Protein AF-A0AB38UZ89-F1 (afdb_monomer_lite)

Sequence (73 aa):
MRATSARLGMTAETLRKWVRRAEIDAGEVAGVTSEEAREIREFRRKNRELEQTIEILKAATHFFARECDPLRR

Radius of gyration: 25.81 Å; chains: 1; bounding box: 54×25×65 Å

Secondary structure (DSSP, 8-state):
-HHHHHHTTS-HHHHHHHHHHHHHHTTSSSS--HHHHHHHHHHHHHHHHHHHHHHHHHHHHHHHHHHS-GGG-

Organism: NCBI:txid1487726

Structure (mmCIF, N/CA/C/O backbone):
data_AF-A0AB38UZ89-F1
#
_entry.id   AF-A0AB38UZ89-F1
#
loop_
_atom_site.group_PDB
_atom_site.id
_atom_site.type_symbol
_atom_site.label_atom_id
_atom_site.label_alt_id
_atom_site.label_comp_id
_atom_site.label_asym_id
_atom_site.label_entity_id
_atom_site.label_seq_id
_atom_site.pdbx_PDB_ins_code
_atom_site.Cartn_x
_atom_site.Cartn_y
_atom_site.Cartn_z
_atom_site.occupancy
_atom_site.B_iso_or_equiv
_atom_site.auth_seq_id
_atom_site.auth_comp_id
_atom_site.auth_asym_id
_atom_site.auth_atom_id
_atom_site.pdbx_PDB_model_num
ATOM 1 N N . MET A 1 1 ? -14.835 -6.897 26.285 1.00 82.06 1 MET A N 1
ATOM 2 C CA . MET A 1 1 ? -13.421 -7.029 25.852 1.00 82.06 1 MET A CA 1
ATOM 3 C C . MET A 1 1 ? -12.584 -7.972 26.718 1.00 82.06 1 MET A C 1
ATOM 5 O O . MET A 1 1 ? -12.068 -8.916 26.148 1.00 82.06 1 MET A O 1
ATOM 9 N N . ARG A 1 2 ? -12.451 -7.783 28.046 1.00 86.75 2 ARG A N 1
ATOM 10 C CA . ARG A 1 2 ? -11.535 -8.597 28.889 1.00 86.75 2 ARG A CA 1
ATOM 11 C C . ARG A 1 2 ? -11.842 -10.102 28.927 1.00 86.75 2 ARG A C 1
ATOM 13 O O . ARG A 1 2 ? -10.928 -10.901 28.784 1.00 86.75 2 ARG A O 1
ATOM 20 N N . ALA A 1 3 ? -13.110 -10.491 29.074 1.00 89.75 3 ALA A N 1
ATOM 21 C CA . ALA A 1 3 ? -13.498 -11.907 29.068 1.00 89.75 3 ALA A CA 1
ATOM 22 C C . ALA A 1 3 ? -13.209 -12.574 27.709 1.00 89.75 3 ALA A C 1
ATOM 24 O O . ALA A 1 3 ? -12.631 -13.655 27.643 1.00 89.75 3 ALA A O 1
ATOM 25 N N . THR A 1 4 ? -13.547 -11.886 26.614 1.00 91.62 4 THR A N 1
ATOM 26 C CA . THR A 1 4 ? -13.281 -12.347 25.246 1.00 91.62 4 THR A CA 1
ATOM 27 C C . THR A 1 4 ? -11.785 -12.463 24.962 1.00 91.62 4 THR A C 1
ATOM 29 O O . THR A 1 4 ? -11.356 -13.472 24.417 1.00 91.62 4 THR A O 1
ATOM 32 N N . SER A 1 5 ? -10.985 -11.465 25.354 1.00 92.81 5 SER A N 1
ATOM 33 C CA . SER A 1 5 ? -9.536 -11.472 25.136 1.00 92.81 5 SER A CA 1
ATOM 34 C C . SER A 1 5 ? -8.841 -12.549 25.971 1.00 92.81 5 SER A C 1
ATOM 36 O O . SER A 1 5 ? -7.994 -13.258 25.442 1.00 92.81 5 SER A O 1
ATOM 38 N N . ALA A 1 6 ? -9.255 -12.740 27.231 1.00 92.62 6 ALA A N 1
ATOM 39 C CA . ALA A 1 6 ? -8.741 -13.803 28.094 1.00 92.62 6 ALA A CA 1
ATOM 40 C C . ALA A 1 6 ? -9.031 -15.197 27.521 1.00 92.62 6 ALA A C 1
ATOM 42 O O . ALA A 1 6 ? -8.135 -16.033 27.468 1.00 92.62 6 ALA A O 1
ATOM 43 N N . ARG A 1 7 ? -10.248 -15.427 27.008 1.00 94.81 7 ARG A N 1
ATOM 44 C CA . ARG A 1 7 ? -10.606 -16.682 26.326 1.00 94.81 7 ARG A CA 1
ATOM 45 C C . ARG A 1 7 ? -9.768 -16.936 25.069 1.00 94.81 7 ARG A C 1
ATOM 47 O O . ARG A 1 7 ? -9.502 -18.084 24.743 1.00 94.81 7 ARG A O 1
ATOM 54 N N . LEU A 1 8 ? -9.365 -15.876 24.372 1.00 93.12 8 LEU A N 1
ATOM 55 C CA . LEU A 1 8 ? -8.511 -15.941 23.183 1.00 93.12 8 LEU A CA 1
ATOM 56 C C . LEU A 1 8 ? -7.006 -15.913 23.516 1.00 93.12 8 LEU A C 1
ATOM 58 O O . LEU A 1 8 ? -6.190 -15.845 22.602 1.00 93.12 8 LEU A O 1
ATOM 62 N N . GLY A 1 9 ? -6.626 -15.926 24.800 1.00 94.81 9 GLY A N 1
ATOM 63 C CA . GLY A 1 9 ? -5.224 -15.913 25.224 1.00 94.81 9 GLY A CA 1
ATOM 64 C C . GLY A 1 9 ? -4.468 -14.625 24.881 1.00 94.81 9 GLY A C 1
ATOM 65 O O . GLY A 1 9 ? -3.245 -14.644 24.782 1.00 94.81 9 GLY A O 1
ATOM 66 N N . MET A 1 10 ? -5.166 -13.503 24.684 1.00 95.31 10 MET A N 1
ATOM 67 C CA . MET A 1 10 ? -4.555 -12.220 24.329 1.00 95.31 10 MET A CA 1
ATOM 68 C C . MET A 1 10 ? -4.932 -11.102 25.297 1.00 95.31 10 MET A C 1
ATOM 70 O O . MET A 1 10 ? -5.932 -11.153 26.020 1.00 95.31 10 MET A O 1
ATOM 74 N N . THR A 1 11 ? -4.136 -10.034 25.286 1.00 96.12 11 THR A N 1
ATOM 75 C CA . THR A 1 11 ? -4.466 -8.837 26.059 1.00 96.12 11 THR A CA 1
ATOM 76 C C . THR A 1 11 ? -5.710 -8.154 25.485 1.00 96.12 11 THR A C 1
ATOM 78 O O . THR A 1 11 ? -5.986 -8.204 24.282 1.00 96.12 11 THR A O 1
ATOM 81 N N . ALA A 1 12 ? -6.467 -7.472 26.346 1.00 96.19 12 ALA A N 1
ATOM 82 C CA . ALA A 1 12 ? -7.627 -6.697 25.910 1.00 96.19 12 ALA A CA 1
ATOM 83 C C . ALA A 1 12 ? -7.239 -5.574 24.930 1.00 96.19 12 ALA A C 1
ATOM 85 O O . ALA A 1 12 ? -8.039 -5.210 24.071 1.00 96.19 12 ALA A O 1
ATOM 86 N N . GLU A 1 13 ? -6.014 -5.048 25.028 1.00 96.56 13 GLU A N 1
ATOM 87 C CA . GLU A 1 13 ? -5.510 -4.025 24.113 1.00 96.56 13 GLU A CA 1
ATOM 88 C C . GLU A 1 13 ? -5.254 -4.586 22.708 1.00 96.56 13 GLU A C 1
ATOM 90 O O . GLU A 1 13 ? -5.630 -3.945 21.726 1.00 96.56 13 GLU A O 1
ATOM 95 N N . THR A 1 14 ? -4.681 -5.790 22.596 1.00 96.12 14 THR A N 1
ATOM 96 C CA . THR A 1 14 ? -4.500 -6.473 21.305 1.00 96.12 14 THR A CA 1
ATOM 97 C C . THR A 1 14 ? -5.841 -6.657 20.602 1.00 96.12 14 THR A C 1
ATOM 99 O O . THR A 1 14 ? -5.990 -6.255 19.448 1.00 96.12 14 THR A O 1
ATOM 102 N N . LEU A 1 15 ? -6.844 -7.165 21.327 1.00 96.44 15 LEU A N 1
ATOM 103 C CA . LEU A 1 15 ? -8.190 -7.336 20.786 1.00 96.44 15 LEU A CA 1
ATOM 104 C C . LEU A 1 15 ? -8.797 -5.995 20.348 1.00 96.44 15 LEU A C 1
ATOM 106 O O . LEU A 1 15 ? -9.366 -5.906 19.264 1.00 96.44 15 LEU A O 1
ATOM 110 N N . ARG A 1 16 ? -8.629 -4.929 21.143 1.00 96.06 16 ARG A N 1
ATOM 111 C CA . ARG A 1 16 ? -9.103 -3.582 20.783 1.00 96.06 16 ARG A CA 1
ATOM 112 C C . ARG A 1 16 ? -8.486 -3.088 19.476 1.00 96.06 16 ARG A C 1
ATOM 114 O O . ARG A 1 16 ? -9.193 -2.516 18.652 1.00 96.06 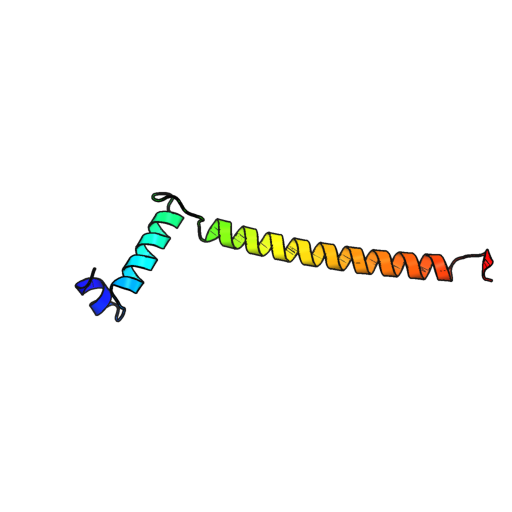16 ARG A O 1
ATOM 121 N N . LYS A 1 17 ? -7.178 -3.290 19.286 1.00 96.62 17 LYS A N 1
ATOM 122 C CA . LYS A 1 17 ? -6.472 -2.894 18.057 1.00 96.62 17 LYS A CA 1
ATOM 123 C C . LYS A 1 17 ? -6.997 -3.656 16.842 1.00 96.62 17 LYS A C 1
ATOM 125 O O . LYS A 1 17 ? -7.151 -3.053 15.786 1.00 96.62 17 LYS A O 1
ATOM 130 N N . TRP A 1 18 ? -7.295 -4.945 16.992 1.00 95.94 18 TRP A N 1
ATOM 131 C CA . TRP A 1 18 ? -7.846 -5.764 15.909 1.00 95.94 18 TRP A CA 1
ATOM 132 C C . TRP A 1 18 ? -9.264 -5.351 15.536 1.00 95.94 18 TRP A C 1
ATOM 134 O O . TRP A 1 18 ? -9.538 -5.172 14.356 1.00 95.94 18 TRP A O 1
ATOM 144 N N . VAL A 1 19 ? -10.128 -5.116 16.527 1.00 96.38 19 VAL A N 1
ATOM 145 C CA . VAL A 1 19 ? -11.483 -4.597 16.284 1.00 96.38 19 VAL A CA 1
ATOM 146 C C . VAL A 1 19 ? -11.410 -3.253 15.566 1.00 96.38 19 VAL A C 1
ATOM 148 O O . 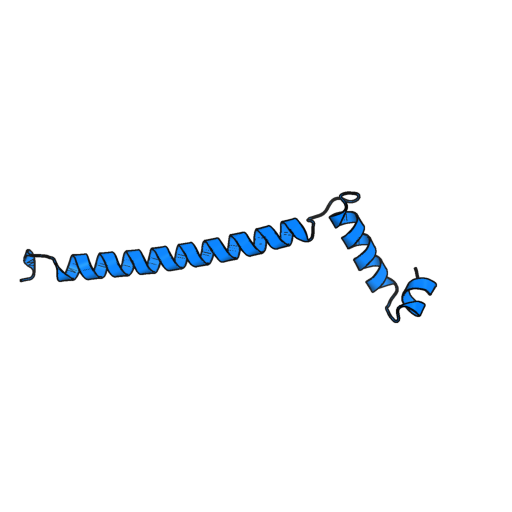VAL A 1 19 ? -12.014 -3.093 14.516 1.00 96.38 19 VAL A O 1
ATOM 151 N N . ARG A 1 20 ? -10.573 -2.326 16.046 1.00 97.06 20 ARG A N 1
ATOM 152 C CA . ARG A 1 20 ? -10.384 -1.025 15.393 1.00 97.06 20 ARG A CA 1
ATOM 153 C C . ARG A 1 20 ? -9.870 -1.148 13.957 1.00 97.06 20 ARG A C 1
ATOM 155 O O . ARG A 1 20 ? -10.255 -0.357 13.106 1.00 97.06 20 ARG A O 1
ATOM 162 N N . ARG A 1 21 ? -8.975 -2.103 13.684 1.00 97.62 21 ARG A N 1
ATOM 163 C CA . ARG A 1 21 ? -8.500 -2.375 12.322 1.00 97.62 21 ARG A CA 1
ATOM 164 C C . ARG A 1 21 ? -9.634 -2.900 11.442 1.00 97.62 21 ARG A C 1
ATOM 166 O O . ARG A 1 21 ? -9.761 -2.423 10.326 1.00 97.62 21 ARG A O 1
ATOM 173 N N . ALA A 1 22 ? -10.456 -3.812 11.954 1.00 97.81 22 ALA A N 1
ATOM 174 C CA . ALA A 1 22 ? -11.611 -4.332 11.231 1.00 97.81 22 ALA A CA 1
ATOM 175 C C . ALA A 1 22 ? -12.649 -3.235 10.931 1.00 97.81 22 ALA A C 1
ATOM 177 O O . ALA A 1 22 ? -13.135 -3.175 9.812 1.00 97.81 22 ALA A O 1
ATOM 178 N N . GLU A 1 23 ? -12.920 -2.327 11.876 1.00 98.06 23 GLU A N 1
ATOM 179 C CA . GLU A 1 23 ? -13.785 -1.152 11.657 1.00 98.06 23 GLU A CA 1
ATOM 180 C C . GLU A 1 23 ? -13.241 -0.236 10.544 1.00 98.06 23 GLU A C 1
ATOM 182 O O . GLU A 1 23 ? -14.003 0.267 9.721 1.00 98.06 23 GLU A O 1
ATOM 187 N N . ILE A 1 24 ? -11.918 -0.023 10.502 1.00 98.38 24 ILE A N 1
ATOM 188 C CA . ILE A 1 24 ? -11.262 0.751 9.434 1.00 98.38 24 ILE A CA 1
ATOM 189 C C . ILE A 1 24 ? -11.388 0.022 8.095 1.00 98.38 24 ILE A C 1
ATOM 191 O O . ILE A 1 24 ? -11.771 0.630 7.104 1.00 98.38 24 ILE A O 1
ATOM 195 N N . ASP A 1 25 ? -11.095 -1.277 8.067 1.00 97.88 25 ASP A N 1
ATOM 196 C CA . ASP A 1 25 ? -11.146 -2.089 6.848 1.00 97.88 25 ASP A CA 1
ATOM 197 C C . ASP A 1 25 ? -12.583 -2.235 6.311 1.00 97.88 25 ASP A C 1
ATOM 199 O O . ASP A 1 25 ? -12.774 -2.367 5.105 1.00 97.88 25 ASP A O 1
ATOM 203 N N . ALA A 1 26 ? -13.592 -2.154 7.185 1.00 97.44 26 ALA A N 1
ATOM 204 C CA . ALA A 1 26 ? -15.010 -2.105 6.830 1.00 97.44 26 ALA A CA 1
ATOM 205 C C . ALA A 1 26 ? -15.501 -0.699 6.425 1.00 97.44 26 ALA A C 1
ATOM 207 O O . ALA A 1 26 ? -16.637 -0.555 5.980 1.00 97.44 26 ALA A O 1
ATOM 208 N N . GLY A 1 27 ? -14.675 0.341 6.584 1.00 96.69 27 GLY A N 1
ATOM 209 C CA . GLY A 1 27 ? -15.043 1.729 6.287 1.00 96.69 27 GLY A CA 1
ATOM 210 C C . GLY A 1 27 ? -15.973 2.381 7.317 1.00 96.69 27 GLY A C 1
ATOM 211 O O . GLY A 1 27 ? -16.446 3.494 7.098 1.00 96.69 27 GLY A O 1
ATOM 212 N N . GLU A 1 28 ? -16.220 1.732 8.456 1.00 97.88 28 GLU A N 1
ATOM 213 C CA . GLU A 1 28 ? -17.034 2.277 9.555 1.00 97.88 28 GLU A CA 1
ATOM 214 C C . GLU A 1 28 ? -16.304 3.403 10.298 1.00 97.88 28 GLU A C 1
ATOM 216 O O . GLU A 1 28 ? -16.906 4.266 10.939 1.00 97.88 28 GLU A O 1
ATOM 221 N N . VAL A 1 29 ? -14.976 3.393 10.210 1.00 97.00 29 VAL A N 1
ATOM 222 C CA . VAL A 1 29 ? -14.083 4.335 10.863 1.00 97.00 29 VAL A CA 1
ATOM 223 C C . VAL A 1 29 ? -13.076 4.857 9.850 1.00 97.00 29 VAL A C 1
ATOM 225 O O . VAL A 1 29 ? -12.448 4.089 9.129 1.00 97.00 29 VAL A O 1
ATOM 228 N N . ALA A 1 30 ? -12.829 6.167 9.876 1.00 96.44 30 ALA A N 1
ATOM 229 C CA . ALA A 1 30 ? -11.778 6.774 9.069 1.00 96.44 30 ALA A CA 1
ATOM 230 C C . ALA A 1 30 ? -10.392 6.168 9.370 1.00 96.44 30 ALA A C 1
ATOM 232 O O . ALA A 1 30 ? -9.937 6.122 10.518 1.00 96.44 30 ALA A O 1
ATOM 233 N N . GLY A 1 31 ? -9.695 5.757 8.316 1.00 96.19 31 GLY A N 1
ATOM 234 C CA . GLY A 1 31 ? -8.339 5.232 8.369 1.00 96.19 31 GLY A CA 1
ATOM 235 C C . GLY A 1 31 ? -7.932 4.641 7.024 1.00 96.19 31 GLY A C 1
ATOM 236 O O . GLY A 1 31 ? -8.770 4.452 6.154 1.00 96.19 31 GLY A O 1
ATOM 237 N N . VAL A 1 32 ? -6.639 4.352 6.864 1.00 97.00 32 VAL A N 1
ATOM 238 C CA . VAL A 1 32 ? -6.142 3.617 5.693 1.00 97.00 32 VAL A CA 1
ATOM 239 C C . VAL A 1 32 ? -6.408 2.136 5.914 1.00 97.00 32 VAL A C 1
ATOM 241 O O . VAL A 1 32 ? -5.908 1.556 6.891 1.00 97.00 32 VAL A O 1
ATOM 244 N N . THR A 1 33 ? -7.169 1.544 5.005 1.00 98.06 33 THR A N 1
ATOM 245 C CA . THR A 1 33 ? -7.490 0.121 5.017 1.00 98.06 33 THR A CA 1
ATOM 246 C C . THR A 1 33 ? -6.237 -0.722 4.790 1.00 98.06 33 THR A C 1
ATOM 248 O O . THR A 1 33 ? -5.228 -0.294 4.215 1.00 98.06 33 THR A O 1
ATOM 251 N N . SER A 1 34 ? -6.283 -1.964 5.256 1.00 96.75 34 SER A N 1
ATOM 252 C CA . SER A 1 34 ? -5.233 -2.952 5.016 1.00 96.75 34 SER A CA 1
ATOM 253 C C . SER A 1 34 ? -4.979 -3.173 3.520 1.00 96.75 34 SER A C 1
ATOM 255 O O . SER A 1 34 ? -3.828 -3.395 3.128 1.00 96.75 34 SER A O 1
ATOM 257 N N . GLU A 1 35 ? -6.030 -3.077 2.701 1.00 97.38 35 GLU A N 1
ATOM 258 C CA . GLU A 1 35 ? -5.969 -3.243 1.250 1.00 97.38 35 GLU A CA 1
ATOM 259 C C . GLU A 1 35 ? -5.275 -2.058 0.572 1.00 97.38 35 GLU A C 1
ATOM 261 O O . GLU A 1 35 ? -4.262 -2.258 -0.092 1.00 97.38 35 GLU A O 1
ATOM 266 N N . GLU A 1 36 ? -5.693 -0.819 0.843 1.00 97.50 36 GLU A N 1
ATOM 267 C CA . GLU A 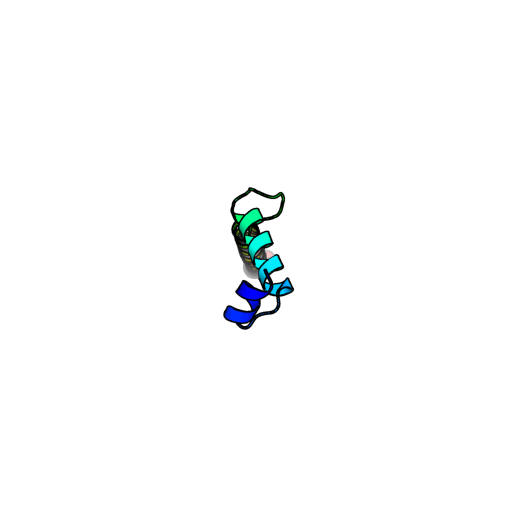1 36 ? -5.018 0.379 0.315 1.00 97.50 36 GLU A CA 1
ATOM 268 C C . GLU A 1 36 ? -3.532 0.400 0.702 1.00 97.50 36 GLU A C 1
ATOM 270 O O . GLU A 1 36 ? -2.646 0.686 -0.107 1.00 97.50 36 GLU A O 1
ATOM 275 N N . ALA A 1 37 ? -3.218 0.030 1.948 1.00 97.62 37 ALA A N 1
ATOM 276 C CA . ALA A 1 37 ? -1.836 -0.068 2.395 1.00 97.62 37 ALA A CA 1
ATOM 277 C C . ALA A 1 37 ? -1.049 -1.145 1.622 1.00 97.62 37 ALA A C 1
ATOM 279 O O . ALA A 1 37 ? 0.158 -0.983 1.403 1.00 97.62 37 ALA A O 1
ATOM 280 N N . ARG A 1 38 ? -1.693 -2.255 1.238 1.00 98.19 38 ARG A N 1
ATOM 281 C CA . ARG A 1 38 ? -1.098 -3.324 0.420 1.00 98.19 38 ARG A CA 1
ATOM 282 C C . ARG A 1 38 ? -0.829 -2.837 -0.998 1.00 98.19 38 ARG A C 1
ATOM 284 O O . ARG A 1 38 ? 0.300 -2.997 -1.465 1.00 98.19 38 ARG A O 1
ATOM 291 N N . GLU A 1 39 ? -1.802 -2.189 -1.623 1.00 98.25 39 GLU A N 1
ATOM 292 C CA . GLU A 1 39 ? -1.676 -1.625 -2.966 1.00 98.25 39 GLU A CA 1
ATOM 293 C C . GLU A 1 39 ? -0.549 -0.591 -3.039 1.00 98.25 39 GLU A C 1
ATOM 295 O O . GLU A 1 39 ? 0.333 -0.693 -3.890 1.00 98.25 39 GLU A O 1
ATOM 300 N N . ILE A 1 40 ? -0.476 0.340 -2.081 1.00 98.25 40 ILE A N 1
ATOM 301 C CA . ILE A 1 40 ? 0.603 1.339 -2.025 1.00 98.25 40 ILE A CA 1
ATOM 302 C C . ILE A 1 40 ? 1.980 0.667 -1.935 1.00 98.25 40 ILE A C 1
ATOM 304 O O . ILE A 1 40 ? 2.933 1.098 -2.593 1.00 98.25 40 ILE A O 1
ATOM 308 N N . ARG A 1 41 ? 2.125 -0.395 -1.129 1.00 98.25 41 ARG A N 1
ATOM 309 C CA . ARG A 1 41 ? 3.394 -1.141 -1.036 1.00 98.25 41 ARG A CA 1
ATOM 310 C C . ARG A 1 41 ? 3.747 -1.816 -2.356 1.00 98.25 41 ARG A C 1
ATOM 312 O O . ARG A 1 41 ? 4.919 -1.824 -2.736 1.00 98.25 41 ARG A O 1
ATOM 319 N N . GLU A 1 42 ? 2.758 -2.374 -3.041 1.00 98.38 42 GLU A N 1
ATOM 320 C CA . GLU A 1 42 ? 2.942 -3.002 -4.342 1.00 98.38 42 GLU A CA 1
ATOM 321 C C . GLU A 1 42 ? 3.328 -1.995 -5.422 1.00 98.38 42 GLU A C 1
ATOM 323 O O . GLU A 1 42 ? 4.319 -2.214 -6.119 1.00 98.38 42 GLU A O 1
ATOM 328 N N . PHE A 1 43 ? 2.631 -0.865 -5.510 1.00 98.50 43 PHE A N 1
ATOM 329 C CA . PHE A 1 43 ? 2.975 0.195 -6.451 1.00 98.50 43 PHE A CA 1
ATOM 330 C C . PHE A 1 43 ? 4.374 0.743 -6.197 1.00 98.50 43 PHE A C 1
ATOM 332 O O . PHE A 1 43 ? 5.161 0.869 -7.131 1.00 98.50 43 PHE A O 1
ATOM 339 N N . ARG A 1 44 ? 4.751 0.970 -4.933 1.00 98.38 44 ARG A N 1
ATOM 340 C CA . ARG A 1 44 ? 6.119 1.390 -4.591 1.00 98.38 44 ARG A CA 1
ATOM 341 C C . ARG A 1 44 ? 7.169 0.356 -4.991 1.00 98.38 44 ARG A C 1
ATOM 343 O O . ARG A 1 44 ? 8.270 0.741 -5.367 1.00 98.38 44 ARG A O 1
ATOM 350 N N . ARG A 1 45 ? 6.865 -0.941 -4.885 1.00 98.56 45 ARG A N 1
ATOM 351 C CA . ARG A 1 45 ? 7.768 -2.011 -5.335 1.00 98.56 45 ARG A CA 1
ATOM 352 C C . ARG A 1 45 ? 7.932 -1.977 -6.854 1.00 98.56 45 ARG A C 1
ATOM 354 O O . ARG A 1 45 ? 9.066 -1.917 -7.313 1.00 98.56 45 ARG A O 1
ATOM 361 N N . LYS A 1 46 ? 6.820 -1.945 -7.594 1.00 98.31 46 LYS A N 1
ATOM 362 C CA . LYS A 1 46 ? 6.817 -1.871 -9.063 1.00 98.31 46 LYS A CA 1
ATOM 363 C C . LYS A 1 46 ? 7.560 -0.636 -9.564 1.00 98.31 46 LYS A C 1
ATOM 365 O O . LYS A 1 46 ? 8.367 -0.745 -10.474 1.00 98.31 46 LYS A O 1
ATOM 370 N N . ASN A 1 47 ? 7.350 0.520 -8.934 1.00 98.69 47 ASN A N 1
ATOM 371 C CA . ASN A 1 47 ? 8.026 1.749 -9.340 1.00 98.69 47 ASN A CA 1
ATOM 372 C C . ASN A 1 47 ? 9.552 1.645 -9.203 1.00 98.69 47 ASN A C 1
ATOM 374 O O . ASN A 1 47 ? 10.266 1.991 -10.134 1.00 98.69 47 ASN A O 1
ATOM 378 N N . ARG A 1 48 ? 10.055 1.087 -8.091 1.00 98.62 48 ARG A N 1
ATOM 379 C CA . ARG A 1 48 ? 11.503 0.872 -7.916 1.00 98.62 48 ARG A CA 1
ATOM 380 C C . ARG A 1 48 ? 12.088 -0.081 -8.957 1.00 98.62 48 ARG A C 1
ATOM 382 O O . ARG A 1 48 ? 13.193 0.133 -9.437 1.00 98.62 48 ARG A O 1
ATOM 389 N N . GLU A 1 49 ? 11.356 -1.137 -9.296 1.00 98.56 49 GLU A N 1
ATOM 390 C CA . GLU A 1 49 ? 11.769 -2.105 -10.316 1.00 98.56 49 GLU A CA 1
ATOM 391 C C . GLU A 1 49 ? 11.818 -1.477 -11.718 1.00 98.56 49 GLU A C 1
ATOM 393 O O . GLU A 1 49 ? 12.766 -1.697 -12.475 1.00 98.56 49 GLU A O 1
ATOM 398 N N . LEU A 1 50 ? 10.836 -0.631 -12.043 1.00 98.69 50 LEU A N 1
ATOM 399 C CA . LEU A 1 50 ? 10.820 0.146 -13.282 1.00 98.69 50 LEU A CA 1
ATOM 400 C C . LEU A 1 50 ? 11.980 1.143 -13.342 1.00 98.69 50 LEU A C 1
ATOM 402 O O . LEU A 1 50 ? 12.673 1.202 -14.354 1.00 98.69 50 LEU A O 1
ATOM 406 N N . GLU A 1 51 ? 12.232 1.882 -12.261 1.00 98.69 51 GLU A N 1
ATOM 407 C CA . GLU A 1 51 ? 13.367 2.806 -12.160 1.00 98.69 51 GLU A CA 1
ATOM 408 C C . GLU A 1 51 ? 14.696 2.071 -12.377 1.00 98.69 51 GLU A C 1
ATOM 410 O O . GLU A 1 51 ? 15.509 2.495 -13.196 1.00 98.69 51 GLU A O 1
ATOM 415 N N . GLN A 1 52 ? 14.889 0.918 -11.731 1.00 98.56 52 GLN A N 1
ATOM 416 C CA . GLN A 1 52 ? 16.087 0.098 -11.912 1.00 98.56 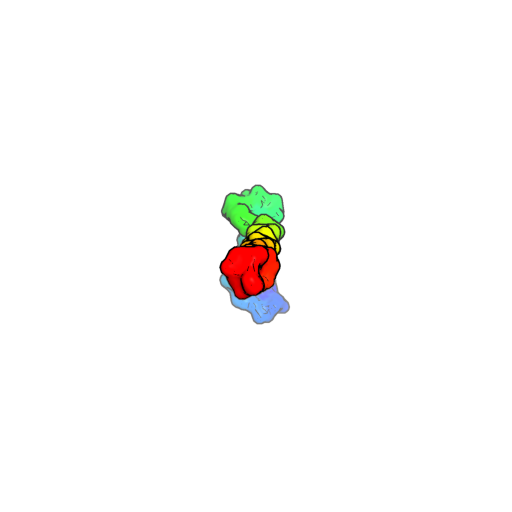52 GLN A CA 1
ATOM 417 C C . GLN A 1 52 ? 16.239 -0.396 -13.359 1.00 98.56 52 GLN A C 1
ATOM 419 O O . GLN A 1 52 ? 17.338 -0.366 -13.913 1.00 98.56 52 GLN A O 1
ATOM 424 N N . THR A 1 53 ? 15.141 -0.822 -13.986 1.00 98.50 53 THR A N 1
ATOM 425 C CA . THR A 1 53 ? 15.139 -1.273 -15.384 1.00 98.50 53 THR A CA 1
ATOM 426 C C . THR A 1 53 ? 15.531 -0.136 -16.324 1.00 98.50 53 THR A C 1
ATOM 428 O O . THR A 1 53 ? 16.368 -0.322 -17.206 1.00 98.50 53 THR A O 1
ATOM 431 N N . ILE A 1 54 ? 14.977 1.059 -16.111 1.00 98.50 54 ILE A N 1
ATOM 432 C CA . ILE A 1 54 ? 15.312 2.254 -16.889 1.00 98.50 54 ILE A CA 1
ATOM 433 C C . ILE A 1 54 ? 16.807 2.568 -16.781 1.00 98.50 54 ILE A C 1
ATOM 435 O O . ILE A 1 54 ? 17.437 2.852 -17.798 1.00 98.50 54 ILE A O 1
ATOM 439 N N . GLU A 1 55 ? 17.392 2.488 -15.586 1.00 98.50 55 GLU A N 1
ATOM 440 C CA . GLU A 1 55 ? 18.823 2.751 -15.408 1.00 98.50 55 GLU A CA 1
ATOM 441 C C . GLU A 1 55 ? 19.706 1.722 -16.125 1.00 98.50 55 GLU A C 1
ATOM 443 O O . GLU A 1 55 ? 20.675 2.098 -16.788 1.00 98.50 55 GLU A O 1
ATOM 448 N N . ILE A 1 56 ? 19.334 0.439 -16.100 1.00 98.25 56 ILE A N 1
ATOM 449 C CA . ILE A 1 56 ? 20.034 -0.603 -16.870 1.00 98.25 56 ILE A CA 1
ATOM 450 C C . ILE A 1 56 ? 19.960 -0.309 -18.373 1.00 98.25 56 ILE A C 1
ATOM 452 O O . ILE A 1 56 ? 20.973 -0.379 -19.071 1.00 98.25 56 ILE A O 1
ATOM 456 N N . LEU A 1 57 ? 18.781 0.059 -18.881 1.00 97.94 57 LEU A N 1
ATOM 457 C CA . LEU A 1 57 ? 18.589 0.363 -20.301 1.00 97.94 57 LEU A CA 1
ATOM 458 C C . LEU A 1 57 ? 19.375 1.604 -20.738 1.00 97.94 57 LEU A C 1
ATOM 460 O O . LEU A 1 57 ? 19.982 1.604 -21.812 1.00 97.94 57 LEU A O 1
ATOM 464 N N . LYS A 1 58 ? 19.421 2.647 -19.903 1.00 97.75 58 LYS A N 1
ATOM 465 C CA . LYS A 1 58 ? 20.249 3.838 -20.142 1.00 97.75 58 LYS A CA 1
ATOM 466 C C . LYS A 1 58 ? 21.732 3.481 -20.196 1.00 97.75 58 LYS A C 1
ATOM 468 O O . LYS A 1 58 ? 22.419 3.904 -21.124 1.00 97.75 58 LYS A O 1
ATOM 473 N N . ALA A 1 59 ? 22.215 2.678 -19.247 1.00 97.12 59 ALA A N 1
ATOM 474 C CA . ALA A 1 59 ? 23.603 2.228 -19.219 1.00 97.12 59 ALA A CA 1
ATOM 475 C C . ALA A 1 59 ? 23.961 1.403 -20.466 1.00 97.12 59 ALA A C 1
ATOM 477 O O . ALA A 1 59 ? 24.991 1.657 -21.091 1.00 97.12 59 ALA A O 1
ATOM 478 N N . ALA A 1 60 ? 23.087 0.479 -20.877 1.00 96.88 60 ALA A N 1
ATOM 479 C CA . ALA A 1 60 ? 23.259 -0.300 -22.101 1.00 96.88 60 ALA A CA 1
ATOM 480 C C . ALA A 1 60 ? 23.300 0.604 -23.343 1.00 96.88 60 ALA A C 1
ATOM 482 O O . ALA A 1 60 ? 24.209 0.497 -24.161 1.00 96.88 60 ALA A O 1
ATOM 483 N N . THR A 1 61 ? 22.361 1.547 -23.453 1.00 96.50 61 THR A N 1
ATOM 484 C CA . THR A 1 61 ? 22.304 2.498 -24.574 1.00 96.50 61 THR A CA 1
ATOM 485 C C . THR A 1 61 ? 23.578 3.335 -24.655 1.00 96.50 61 THR A C 1
ATOM 487 O O . THR A 1 61 ? 24.153 3.479 -25.730 1.00 96.50 61 THR A O 1
ATOM 490 N N . HIS A 1 62 ? 24.060 3.844 -23.518 1.00 95.12 62 HIS A N 1
ATOM 491 C CA . HIS A 1 62 ? 25.310 4.596 -23.461 1.00 95.12 62 HIS A CA 1
ATOM 492 C C . HIS A 1 62 ? 26.516 3.744 -23.881 1.00 95.12 62 HIS A C 1
ATOM 494 O O . HIS A 1 62 ? 27.358 4.210 -24.648 1.00 95.12 62 HIS A O 1
ATOM 500 N N . PHE A 1 63 ? 26.590 2.498 -23.405 1.00 93.06 63 PHE A N 1
ATOM 501 C CA . PHE A 1 63 ? 27.645 1.559 -23.778 1.00 93.06 63 PHE A CA 1
ATOM 502 C C . PHE A 1 63 ? 27.676 1.320 -25.294 1.00 93.06 63 PHE A C 1
ATOM 504 O O . PHE A 1 63 ? 28.714 1.523 -25.921 1.00 93.06 63 PHE A O 1
ATOM 511 N N . PHE A 1 64 ? 26.536 0.973 -25.897 1.00 91.56 64 PHE A N 1
ATOM 512 C CA . PHE A 1 64 ? 26.459 0.704 -27.335 1.00 91.56 64 PHE A CA 1
ATOM 513 C C . PHE A 1 64 ? 26.713 1.949 -28.186 1.00 91.56 64 PHE A C 1
ATOM 515 O O . PHE A 1 64 ? 27.417 1.861 -29.187 1.00 91.56 64 PHE A O 1
ATOM 522 N N . ALA A 1 65 ? 26.210 3.117 -27.779 1.00 92.12 65 ALA A N 1
ATOM 523 C CA . ALA A 1 65 ? 26.487 4.370 -28.480 1.00 92.12 65 ALA A CA 1
ATOM 524 C C . ALA A 1 65 ? 27.991 4.697 -28.510 1.00 92.12 65 ALA A C 1
ATOM 526 O O . ALA A 1 65 ? 28.485 5.204 -29.510 1.00 92.12 65 ALA A O 1
ATOM 527 N N . ARG A 1 66 ? 28.728 4.374 -27.437 1.00 87.50 66 ARG A N 1
ATOM 528 C CA . ARG A 1 66 ? 30.190 4.531 -27.379 1.00 87.50 66 ARG A CA 1
ATOM 529 C C . ARG A 1 66 ? 30.950 3.533 -28.249 1.00 87.50 66 ARG A C 1
ATOM 531 O O . ARG A 1 66 ? 31.993 3.901 -28.780 1.00 87.50 66 ARG A O 1
ATOM 538 N N . GLU A 1 67 ? 30.490 2.287 -28.313 1.00 83.56 67 GLU A N 1
ATOM 539 C CA . GLU A 1 67 ? 31.170 1.202 -29.037 1.00 83.56 67 GLU A CA 1
ATOM 540 C C . GLU A 1 67 ? 30.916 1.268 -30.550 1.00 83.56 67 GLU A C 1
ATOM 542 O O . GLU A 1 67 ? 31.788 0.944 -31.350 1.00 83.56 67 GLU A O 1
ATOM 547 N N . CYS A 1 68 ? 29.729 1.725 -30.956 1.00 74.69 68 CYS A N 1
ATOM 548 C CA . CYS A 1 68 ? 29.343 1.857 -32.360 1.00 74.69 68 CYS A CA 1
ATOM 549 C C . CYS A 1 68 ? 29.674 3.226 -32.975 1.00 74.69 68 CYS A C 1
ATOM 551 O O . CYS A 1 68 ? 29.279 3.464 -34.116 1.00 74.69 68 CYS A O 1
ATOM 553 N N . ASP A 1 69 ? 30.366 4.118 -32.258 1.00 75.38 69 ASP A N 1
ATOM 554 C CA . ASP A 1 69 ? 30.760 5.432 -32.774 1.00 75.38 69 ASP A CA 1
ATOM 555 C C . ASP A 1 69 ? 31.773 5.277 -33.934 1.00 75.38 69 ASP A C 1
ATOM 557 O O . ASP A 1 69 ? 32.919 4.876 -33.696 1.00 75.38 69 ASP A O 1
ATOM 561 N N . PRO A 1 70 ? 31.396 5.600 -35.191 1.00 65.62 70 PRO A N 1
ATOM 562 C CA . PRO A 1 70 ? 32.281 5.443 -36.340 1.00 65.62 70 PRO A CA 1
ATOM 563 C C . PRO A 1 70 ? 33.501 6.373 -36.295 1.00 65.62 70 PRO A C 1
ATOM 565 O O . PRO A 1 70 ? 34.460 6.130 -37.019 1.00 65.62 70 PRO A O 1
ATOM 568 N N . LEU A 1 71 ? 33.491 7.415 -35.454 1.00 65.75 71 LEU A N 1
ATOM 569 C CA . LEU A 1 71 ? 34.613 8.347 -35.288 1.00 65.75 71 LEU A CA 1
ATOM 570 C C . LEU A 1 71 ? 35.720 7.804 -34.368 1.00 65.75 71 LEU A C 1
ATOM 572 O O . LEU A 1 71 ? 36.767 8.436 -34.228 1.00 65.75 71 LEU A O 1
ATOM 576 N N . ARG A 1 72 ? 35.491 6.655 -33.720 1.00 59.41 72 ARG A N 1
ATOM 577 C CA . ARG A 1 72 ? 36.450 5.977 -32.832 1.00 59.41 72 ARG A CA 1
ATOM 578 C C . ARG A 1 72 ? 37.098 4.730 -33.446 1.00 59.41 72 ARG A C 1
ATOM 580 O O . ARG A 1 72 ? 37.861 4.067 -32.742 1.00 59.41 72 ARG A O 1
ATOM 587 N N . ARG A 1 73 ? 36.807 4.408 -34.710 1.00 54.53 73 ARG A N 1
ATOM 588 C CA . ARG A 1 73 ? 37.358 3.251 -35.431 1.00 54.53 73 ARG A CA 1
ATOM 589 C C . ARG 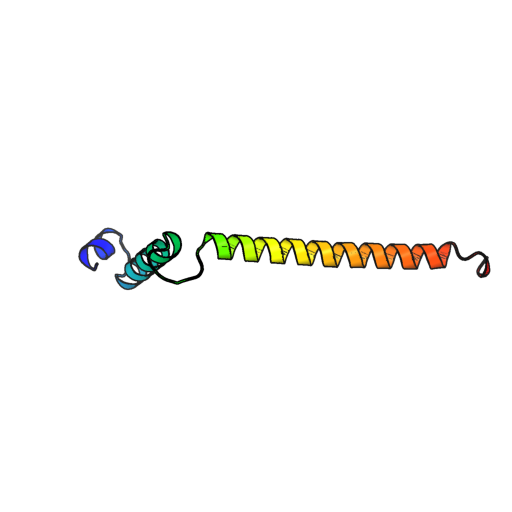A 1 73 ? 38.452 3.643 -36.417 1.00 54.53 73 ARG A C 1
ATOM 591 O O . ARG A 1 73 ? 38.356 4.749 -36.987 1.00 54.53 73 ARG A O 1
#

pLDDT: mean 93.53, std 9.17, range [54.53, 98.69]

Foldseek 3Di:
DCVVQVVVVHDPVVVVVVVVLVCCLVVVDDDQHPVNVV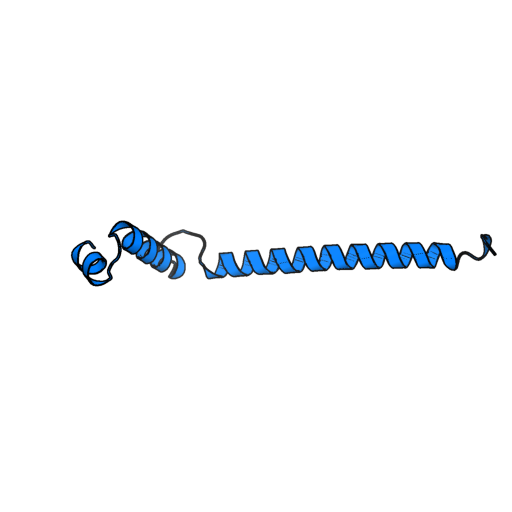VVVVVVVVVVVVVVVVVVVVVVVVVCCVVPPPVVD

InterPro domains:
  IPR009057 Homedomain-like superfamily [SSF46689] (2-67)
  IPR036388 Winged helix-like DNA-binding domain superfamily [G3DSA:1.10.10.10] (1-33)